Protein AF-A0A7G2M5P3-F1 (afdb_monomer_lite)

Foldseek 3Di:
DPDQAKDKAQEWEAEANHTDQFWAQKWKFKDQVPDTPDIFGWGDGGRIIMGGPVVLVVLVPDPRIKIWTWTWDWDQDPVRDIDIDIDIDTDDNCCRVFNHKYKYKYFLVDPVDVQWADAPDPPGRIDIKMQTPVGIRDGHTDD

Radius of gyration: 15.87 Å; chains: 1; bounding box: 40×32×47 Å

pLDDT: mean 92.51, std 8.77, range [40.5, 98.38]

Sequence (143 aa):
MAQENRKNFDFIVCVDGEIATSLTKPVIIVKQGMNVLKRIDINYYAGNLSLSSEDYNLILSEQEITLFLQFDYYQYSSKGKQEIYNYEIEIGKNWFEQIFVILKIYNLDKKKYKKRLAPLSKDKKYTFDLETSEGQMIRVRKR

Structure (mmCIF, N/CA/C/O backbone):
data_AF-A0A7G2M5P3-F1
#
_entry.id   AF-A0A7G2M5P3-F1
#
loop_
_atom_site.group_PDB
_atom_site.id
_atom_site.type_symbol
_atom_site.label_atom_id
_atom_site.label_alt_id
_atom_site.label_comp_id
_atom_site.label_asym_id
_atom_site.label_entity_id
_atom_site.label_seq_id
_atom_site.pdbx_PDB_ins_code
_atom_site.Cartn_x
_atom_site.Cartn_y
_atom_site.Cartn_z
_atom_site.occupancy
_atom_site.B_iso_or_equiv
_atom_site.auth_seq_id
_atom_site.auth_comp_id
_atom_site.auth_asym_id
_atom_site.auth_atom_id
_atom_site.pdbx_PDB_model_num
ATOM 1 N N . MET A 1 1 ? 8.945 14.958 26.166 1.00 40.50 1 MET A N 1
ATOM 2 C CA . MET A 1 1 ? 8.802 14.588 24.743 1.00 40.50 1 MET A CA 1
ATOM 3 C C . MET A 1 1 ? 7.594 13.676 24.663 1.00 40.50 1 MET A C 1
ATOM 5 O O . MET A 1 1 ? 7.624 12.630 25.295 1.00 40.50 1 MET A O 1
ATOM 9 N N . ALA A 1 2 ? 6.498 14.116 24.042 1.00 47.09 2 ALA A N 1
ATOM 10 C CA . ALA A 1 2 ? 5.329 13.259 23.876 1.00 47.09 2 ALA A CA 1
ATOM 11 C C . ALA A 1 2 ? 5.714 12.137 22.906 1.00 47.09 2 ALA A C 1
ATOM 13 O O . ALA A 1 2 ? 6.119 12.409 21.780 1.00 47.09 2 ALA A O 1
ATOM 14 N N . GLN A 1 3 ? 5.678 10.891 23.369 1.00 52.44 3 GLN A N 1
ATOM 15 C CA . GLN A 1 3 ? 5.836 9.739 22.496 1.00 52.44 3 GLN A CA 1
ATOM 16 C C . GLN A 1 3 ? 4.594 9.701 21.604 1.00 52.44 3 GLN A C 1
ATOM 18 O O . GLN A 1 3 ? 3.500 9.424 22.092 1.00 52.44 3 GLN A O 1
ATOM 23 N N . GLU A 1 4 ? 4.737 10.057 20.325 1.00 66.19 4 GLU A N 1
ATOM 24 C CA . GLU A 1 4 ? 3.660 9.877 19.354 1.00 66.19 4 GLU A CA 1
ATOM 25 C C . GLU A 1 4 ? 3.258 8.403 19.366 1.00 66.19 4 GLU A C 1
ATOM 27 O O . GLU A 1 4 ? 4.038 7.518 19.009 1.00 66.19 4 GLU A O 1
ATOM 32 N N . ASN A 1 5 ? 2.046 8.129 19.838 1.00 88.44 5 ASN A N 1
ATOM 33 C CA . ASN A 1 5 ? 1.526 6.778 19.916 1.00 88.44 5 ASN A CA 1
ATOM 34 C C . ASN A 1 5 ? 1.224 6.304 18.487 1.00 88.44 5 ASN A C 1
ATOM 36 O O . ASN A 1 5 ? 0.209 6.697 17.906 1.00 88.44 5 ASN A O 1
ATOM 40 N N . ARG A 1 6 ? 2.116 5.508 17.890 1.00 93.38 6 ARG A N 1
ATOM 41 C CA . ARG A 1 6 ? 1.963 4.975 16.527 1.00 93.38 6 ARG A CA 1
ATOM 42 C C . ARG A 1 6 ? 1.407 3.555 16.544 1.00 93.38 6 ARG A C 1
ATOM 44 O O . ARG A 1 6 ? 1.753 2.748 17.405 1.00 93.38 6 ARG A O 1
ATOM 51 N N . LYS A 1 7 ? 0.584 3.239 15.548 1.00 96.50 7 LYS A N 1
ATOM 52 C CA . LYS A 1 7 ? 0.147 1.877 15.232 1.00 96.50 7 LYS A CA 1
ATOM 53 C C . LYS A 1 7 ? 1.038 1.302 14.145 1.00 96.50 7 LYS A C 1
ATOM 55 O O . LYS A 1 7 ? 1.352 2.003 13.189 1.00 96.50 7 LYS A O 1
ATOM 60 N N . ASN A 1 8 ? 1.447 0.052 14.329 1.00 97.19 8 ASN A N 1
ATOM 61 C CA . ASN A 1 8 ? 2.350 -0.674 13.446 1.00 97.19 8 ASN A CA 1
ATOM 62 C C . ASN A 1 8 ? 1.609 -1.858 12.833 1.00 97.19 8 ASN A C 1
ATOM 64 O O . ASN A 1 8 ? 0.852 -2.526 13.536 1.00 97.19 8 ASN A O 1
ATOM 68 N N . PHE A 1 9 ? 1.870 -2.110 11.558 1.00 97.81 9 PHE A N 1
ATOM 69 C CA . PHE A 1 9 ? 1.275 -3.190 10.785 1.00 97.81 9 PHE A CA 1
ATOM 70 C C . PHE A 1 9 ? 2.373 -3.906 10.009 1.00 97.81 9 PHE A C 1
ATOM 72 O O . PHE A 1 9 ? 3.200 -3.250 9.364 1.00 97.81 9 PHE A O 1
ATOM 79 N N . ASP A 1 10 ? 2.355 -5.236 10.043 1.00 98.19 10 ASP A N 1
ATOM 80 C CA . ASP A 1 10 ? 3.294 -6.058 9.287 1.00 98.19 10 ASP A CA 1
ATOM 81 C C . ASP A 1 10 ? 2.903 -6.015 7.809 1.00 98.19 10 ASP A C 1
ATOM 83 O O . ASP A 1 10 ? 1.990 -6.703 7.345 1.00 98.19 10 ASP A O 1
ATOM 87 N N . PHE A 1 11 ? 3.574 -5.135 7.070 1.00 98.25 11 PHE A N 1
ATOM 88 C CA . PHE A 1 11 ? 3.210 -4.795 5.702 1.00 98.25 11 PHE A CA 1
ATOM 89 C C . PHE A 1 11 ? 4.430 -4.843 4.789 1.00 98.25 11 PHE A C 1
ATOM 91 O O . PHE A 1 11 ? 5.441 -4.178 5.029 1.00 98.25 11 PHE A O 1
ATOM 98 N N . ILE A 1 12 ? 4.326 -5.598 3.701 1.00 98.25 12 ILE A N 1
ATOM 99 C CA . ILE A 1 12 ? 5.362 -5.699 2.674 1.00 98.25 12 ILE A CA 1
ATOM 100 C C . ILE A 1 12 ? 4.781 -5.244 1.342 1.00 98.25 12 ILE A C 1
ATOM 102 O O . ILE A 1 12 ? 3.770 -5.765 0.876 1.00 98.25 12 ILE A O 1
ATOM 106 N N . VAL A 1 13 ? 5.456 -4.303 0.689 1.00 98.38 13 VAL A N 1
ATOM 107 C CA . VAL A 1 13 ? 5.195 -3.948 -0.706 1.00 98.38 13 VAL A CA 1
ATOM 108 C C . VAL A 1 13 ? 6.254 -4.599 -1.582 1.00 98.38 13 VAL A C 1
ATOM 110 O O . VAL A 1 13 ? 7.449 -4.379 -1.399 1.00 98.38 13 VAL A O 1
ATOM 113 N N . CYS A 1 14 ? 5.813 -5.368 -2.571 1.00 97.69 14 CYS A N 1
ATOM 114 C CA . CYS A 1 14 ? 6.656 -5.919 -3.620 1.00 97.69 14 CYS A CA 1
ATOM 115 C C . CYS A 1 14 ? 6.298 -5.259 -4.951 1.00 97.69 14 CYS A C 1
ATOM 117 O O . CYS A 1 14 ? 5.142 -5.305 -5.361 1.00 97.69 14 CYS A O 1
ATOM 119 N N . VAL A 1 15 ? 7.274 -4.708 -5.669 1.00 96.69 15 VAL A N 1
ATOM 120 C CA . VAL A 1 15 ? 7.087 -4.159 -7.018 1.00 96.69 15 VAL A CA 1
ATOM 121 C C . VAL A 1 15 ? 7.872 -5.010 -8.004 1.00 96.69 15 VAL A C 1
ATOM 123 O O . VAL A 1 15 ? 9.082 -5.170 -7.896 1.00 96.69 15 VAL A O 1
ATOM 126 N N . ASP A 1 16 ? 7.178 -5.591 -8.981 1.00 94.44 16 ASP A N 1
ATOM 127 C CA . ASP A 1 16 ? 7.770 -6.395 -10.055 1.00 94.44 16 ASP A CA 1
ATOM 128 C C . ASP A 1 16 ? 8.631 -7.588 -9.597 1.00 94.44 16 ASP A C 1
ATOM 130 O O . ASP A 1 16 ? 9.498 -8.061 -10.344 1.00 94.44 16 ASP A O 1
ATOM 134 N N . GLY A 1 17 ? 8.323 -8.118 -8.410 1.00 93.25 17 GLY A N 1
ATOM 135 C CA . GLY A 1 17 ? 9.013 -9.244 -7.774 1.00 93.25 17 GLY A CA 1
ATOM 136 C C . GLY A 1 17 ? 10.094 -8.843 -6.767 1.00 93.25 17 GLY A C 1
ATOM 137 O O . GLY A 1 17 ? 10.658 -9.727 -6.132 1.00 93.25 17 GLY A O 1
ATOM 138 N N . GLU A 1 18 ? 10.360 -7.548 -6.596 1.00 94.38 18 GLU A N 1
ATOM 139 C CA . GLU A 1 18 ? 11.355 -7.026 -5.655 1.00 94.38 18 GLU A CA 1
ATOM 140 C C . GLU A 1 18 ? 10.666 -6.375 -4.453 1.00 94.38 18 GLU A C 1
ATOM 142 O O . GLU A 1 18 ? 9.684 -5.651 -4.618 1.00 94.38 18 GLU A O 1
ATOM 147 N N . ILE A 1 19 ? 11.174 -6.616 -3.242 1.00 96.69 19 ILE A N 1
ATOM 148 C CA . ILE A 1 19 ? 10.668 -5.966 -2.027 1.00 96.69 19 ILE A CA 1
ATOM 149 C C . ILE A 1 19 ? 11.069 -4.488 -2.061 1.00 96.69 19 ILE A C 1
ATOM 151 O O . ILE A 1 19 ? 12.252 -4.157 -2.145 1.00 96.69 19 ILE A O 1
ATOM 155 N N . ALA A 1 20 ? 10.086 -3.596 -1.963 1.00 96.00 20 ALA A N 1
ATOM 156 C CA . ALA A 1 20 ? 10.329 -2.177 -1.767 1.00 96.00 20 ALA A CA 1
ATOM 157 C C . ALA A 1 20 ? 10.811 -1.957 -0.327 1.00 96.00 20 ALA A C 1
ATOM 159 O O . ALA A 1 20 ? 10.061 -2.167 0.628 1.00 96.00 20 ALA A O 1
ATOM 160 N N . THR A 1 21 ? 12.071 -1.548 -0.174 1.00 94.75 21 THR A N 1
ATOM 161 C CA . THR A 1 21 ? 12.693 -1.282 1.133 1.00 94.75 21 THR A CA 1
ATOM 162 C C . THR A 1 21 ? 12.164 -0.007 1.781 1.00 94.75 21 THR A C 1
ATOM 164 O O . THR A 1 21 ? 12.055 0.052 3.003 1.00 94.75 21 THR A O 1
ATOM 167 N N . SER A 1 22 ? 11.790 0.981 0.968 1.00 95.00 22 SER A N 1
ATOM 168 C CA . SER A 1 22 ? 11.118 2.216 1.366 1.00 95.00 22 SER A CA 1
ATOM 169 C C . SER A 1 22 ? 10.136 2.664 0.280 1.00 95.00 22 SER A C 1
ATOM 171 O O . SER A 1 22 ? 10.214 2.222 -0.870 1.00 95.00 22 SER A O 1
ATOM 173 N N . LEU A 1 23 ? 9.210 3.550 0.647 1.00 95.62 23 LEU A N 1
ATOM 174 C CA . LEU A 1 23 ? 8.290 4.219 -0.273 1.00 95.62 23 LEU A CA 1
ATOM 175 C C . LEU A 1 23 ? 8.519 5.724 -0.183 1.00 95.62 23 LEU A C 1
ATOM 177 O O . LEU A 1 23 ? 8.777 6.244 0.902 1.00 95.62 23 LEU A O 1
ATOM 181 N N . THR A 1 24 ? 8.420 6.438 -1.305 1.00 96.31 24 THR A N 1
ATOM 182 C CA . THR A 1 24 ? 8.540 7.901 -1.285 1.00 96.31 24 THR A CA 1
ATOM 183 C C . THR A 1 24 ? 7.171 8.555 -1.193 1.00 96.31 24 THR A C 1
ATOM 185 O O . THR A 1 24 ? 6.260 8.194 -1.933 1.00 96.31 24 THR A O 1
ATOM 188 N N . LYS A 1 25 ? 7.047 9.528 -0.278 1.00 96.19 25 LYS A N 1
ATOM 189 C CA . LYS A 1 25 ? 5.802 10.255 0.024 1.00 96.19 25 LYS A CA 1
ATOM 190 C C . LYS A 1 25 ? 4.589 9.323 0.201 1.00 96.19 25 LYS A C 1
ATOM 192 O O . LYS A 1 25 ? 3.561 9.548 -0.441 1.00 96.19 25 LYS A O 1
ATOM 197 N N . PRO A 1 26 ? 4.706 8.247 1.000 1.00 97.88 26 PRO A N 1
ATOM 198 C CA . PRO A 1 26 ? 3.597 7.334 1.170 1.00 97.88 26 PRO A CA 1
ATOM 199 C C . PRO A 1 26 ? 2.496 8.000 2.003 1.00 97.88 26 PRO A C 1
ATOM 201 O O . PRO A 1 26 ? 2.753 8.582 3.056 1.00 97.88 26 PRO A O 1
ATOM 204 N N . VAL A 1 27 ? 1.263 7.910 1.519 1.00 98.38 27 VAL A N 1
ATOM 205 C CA . VAL A 1 27 ? 0.087 8.535 2.126 1.00 98.38 27 VAL A CA 1
ATOM 206 C C . VAL A 1 27 ? -1.118 7.613 1.988 1.00 98.38 27 VAL A C 1
ATOM 208 O O . VAL A 1 27 ? -1.288 6.945 0.966 1.00 98.38 27 VAL A O 1
ATOM 211 N N . ILE A 1 28 ? -1.980 7.588 3.000 1.00 98.38 28 ILE A N 1
ATOM 212 C CA . ILE A 1 28 ? -3.325 7.022 2.884 1.00 98.38 28 ILE A CA 1
ATOM 213 C C . ILE A 1 28 ? -4.303 8.171 2.646 1.00 98.38 28 ILE A C 1
ATOM 215 O O . ILE A 1 28 ? -4.428 9.081 3.467 1.00 98.38 28 ILE A O 1
ATOM 219 N N . ILE A 1 29 ? -5.009 8.142 1.519 1.00 98.25 29 ILE A N 1
ATOM 220 C CA . ILE A 1 29 ? -6.101 9.071 1.231 1.00 98.25 29 ILE A CA 1
ATOM 221 C C . ILE A 1 29 ? -7.400 8.452 1.727 1.00 98.25 29 ILE A C 1
ATOM 223 O O . ILE A 1 29 ? -7.805 7.393 1.249 1.00 98.25 29 ILE A O 1
ATOM 227 N N . VAL A 1 30 ? -8.071 9.152 2.636 1.00 97.88 30 VAL A N 1
ATOM 228 C CA . VAL A 1 30 ? -9.408 8.806 3.117 1.00 97.88 30 VAL A CA 1
ATOM 229 C C . VAL A 1 30 ? -10.430 9.602 2.319 1.00 97.88 30 VAL A C 1
ATOM 231 O O . VAL A 1 30 ? -10.396 10.837 2.313 1.00 97.88 30 VAL A O 1
ATOM 234 N N . LYS A 1 31 ? -11.335 8.905 1.633 1.00 97.44 31 LYS A N 1
ATOM 235 C CA . LYS A 1 31 ? -12.435 9.510 0.875 1.00 97.44 31 LYS A CA 1
ATOM 236 C C . LYS A 1 31 ? -13.783 9.076 1.427 1.00 97.44 31 LYS A C 1
ATOM 238 O O . LYS A 1 31 ? -13.915 7.952 1.893 1.00 97.44 31 LYS A O 1
ATOM 243 N N . GLN A 1 32 ? -14.777 9.944 1.291 1.00 94.94 32 GLN A N 1
ATOM 244 C CA . GLN A 1 32 ? -16.189 9.620 1.481 1.00 94.94 32 GLN A CA 1
ATOM 245 C C . GLN A 1 32 ? -16.937 10.087 0.231 1.00 94.94 32 GLN A C 1
ATOM 247 O O . GLN A 1 32 ? -17.011 11.284 -0.070 1.00 94.94 32 GLN A O 1
ATOM 252 N N . GLY A 1 33 ? -17.383 9.124 -0.577 1.00 92.31 33 GLY A N 1
ATOM 253 C CA . GLY A 1 33 ? -17.815 9.383 -1.949 1.00 92.31 33 GLY A CA 1
ATOM 254 C C . GLY A 1 33 ? -16.703 10.032 -2.786 1.00 92.31 33 GLY A C 1
ATOM 255 O O . GLY A 1 33 ? -15.598 9.503 -2.903 1.00 92.31 33 GLY A O 1
ATOM 256 N N . MET A 1 34 ? -16.989 11.196 -3.374 1.00 91.56 34 MET A N 1
ATOM 257 C CA . MET A 1 34 ? -16.027 11.945 -4.199 1.00 91.56 34 MET A CA 1
ATOM 258 C C . MET A 1 34 ? -15.119 12.886 -3.391 1.00 91.56 34 MET A C 1
ATOM 260 O O . MET A 1 34 ? -14.153 13.419 -3.939 1.00 91.56 34 MET A O 1
ATOM 264 N N . ASN A 1 35 ? -15.405 13.089 -2.103 1.00 94.75 35 ASN A N 1
ATOM 265 C CA . ASN A 1 35 ? -14.706 14.063 -1.273 1.00 94.75 35 ASN A CA 1
ATOM 266 C C . ASN A 1 35 ? -13.502 13.429 -0.576 1.00 94.75 35 ASN A C 1
ATOM 268 O O . ASN A 1 35 ? -13.598 12.337 -0.018 1.00 94.75 35 ASN A O 1
ATOM 272 N N . VAL A 1 36 ? -12.370 14.135 -0.576 1.00 96.56 36 VAL A N 1
ATOM 273 C CA . VAL A 1 36 ? -11.204 13.770 0.238 1.00 96.56 36 VAL A CA 1
ATOM 274 C C . VAL A 1 36 ? -11.416 14.324 1.640 1.00 96.56 36 VAL A C 1
ATOM 276 O O . VAL A 1 36 ? -11.421 15.539 1.819 1.00 96.56 36 VAL A O 1
ATOM 279 N N . LEU A 1 37 ? -11.574 13.435 2.619 1.00 95.50 37 LEU A N 1
ATOM 280 C CA . LEU A 1 37 ? -11.719 13.808 4.025 1.00 95.50 37 LEU A CA 1
ATOM 281 C C . LEU A 1 37 ? -10.365 14.132 4.652 1.00 95.50 37 LEU A C 1
ATOM 283 O O . LEU A 1 37 ? -10.212 15.141 5.337 1.00 95.50 37 LEU A O 1
ATOM 287 N N . LYS A 1 38 ? -9.371 13.268 4.418 1.00 96.94 38 LYS A N 1
ATOM 288 C CA . LYS A 1 38 ? -8.046 13.395 5.027 1.00 96.94 38 LYS A CA 1
ATOM 289 C C . LYS A 1 38 ? -6.968 12.755 4.162 1.00 96.94 38 LYS A C 1
ATOM 291 O O . LYS A 1 38 ? -7.217 11.808 3.414 1.00 96.94 38 LYS A O 1
ATOM 296 N N . ARG A 1 39 ? -5.752 13.276 4.295 1.00 98.00 39 ARG A N 1
ATOM 297 C CA . ARG A 1 39 ? -4.513 12.646 3.837 1.00 98.00 39 ARG A CA 1
ATOM 298 C C . ARG A 1 39 ? -3.689 12.314 5.072 1.00 98.00 39 ARG A C 1
ATOM 300 O O . ARG A 1 39 ? -3.415 13.209 5.864 1.00 98.00 39 ARG A O 1
ATOM 307 N N . ILE A 1 40 ? -3.376 11.039 5.247 1.00 97.81 40 ILE A N 1
ATOM 308 C CA . ILE A 1 40 ? -2.660 10.516 6.409 1.00 97.81 40 ILE A CA 1
ATOM 309 C C . ILE A 1 40 ? -1.251 10.166 5.956 1.00 97.81 40 ILE A C 1
ATOM 311 O O . ILE A 1 40 ? -1.073 9.221 5.183 1.00 97.81 40 ILE A O 1
ATOM 315 N N . ASP A 1 41 ? -0.267 10.925 6.426 1.00 96.25 41 ASP A N 1
ATOM 316 C CA . ASP A 1 41 ? 1.135 10.595 6.202 1.00 96.25 41 ASP A CA 1
ATOM 317 C C . ASP A 1 41 ? 1.478 9.313 6.963 1.00 96.25 41 ASP A C 1
ATOM 319 O O . ASP A 1 41 ? 1.222 9.181 8.166 1.00 96.25 41 ASP A O 1
ATOM 323 N N . ILE A 1 42 ? 2.056 8.349 6.253 1.00 96.88 42 ILE A N 1
ATOM 324 C CA . ILE A 1 42 ? 2.465 7.075 6.840 1.00 96.88 42 ILE A CA 1
ATOM 325 C C . ILE A 1 42 ? 3.980 6.940 6.804 1.00 96.88 42 ILE A C 1
ATOM 327 O O . ILE A 1 42 ? 4.660 7.501 5.950 1.00 96.88 42 ILE A O 1
ATOM 331 N N . ASN A 1 43 ? 4.511 6.148 7.725 1.00 97.25 43 ASN A N 1
ATOM 332 C CA . ASN A 1 43 ? 5.889 5.691 7.649 1.00 97.25 43 ASN A CA 1
ATOM 333 C C . ASN A 1 43 ? 5.890 4.275 7.094 1.00 97.25 43 ASN A C 1
ATOM 335 O O . ASN A 1 43 ? 5.036 3.462 7.454 1.00 97.25 43 ASN A O 1
ATOM 339 N N . TYR A 1 44 ? 6.861 3.983 6.237 1.00 97.88 44 TYR A N 1
ATOM 340 C CA . TYR A 1 44 ? 7.045 2.646 5.705 1.00 97.88 44 TYR A CA 1
ATOM 341 C C . TYR A 1 44 ? 8.525 2.289 5.603 1.00 97.88 44 TYR A C 1
ATOM 343 O O . TYR A 1 44 ? 9.333 3.057 5.073 1.00 97.88 44 TYR A O 1
ATOM 351 N N . TYR A 1 45 ? 8.834 1.071 6.027 1.00 96.69 45 TYR A N 1
ATOM 352 C CA . TYR A 1 45 ? 10.001 0.307 5.609 1.00 96.69 45 TYR A CA 1
ATOM 353 C C . TYR A 1 45 ? 9.570 -1.144 5.383 1.00 96.69 45 TYR A C 1
ATOM 355 O O . TYR A 1 45 ? 8.503 -1.551 5.834 1.00 96.69 45 TYR A O 1
ATOM 363 N N . ALA A 1 46 ? 10.364 -1.938 4.667 1.00 96.94 46 ALA A N 1
ATOM 364 C CA . ALA A 1 46 ? 9.996 -3.330 4.399 1.00 96.94 46 ALA A CA 1
ATOM 365 C C . ALA A 1 46 ? 9.653 -4.092 5.695 1.00 96.94 46 ALA A C 1
ATOM 367 O O . ALA A 1 46 ? 10.500 -4.233 6.578 1.00 96.94 46 ALA A O 1
ATOM 368 N N . GLY A 1 47 ? 8.413 -4.582 5.783 1.00 97.50 47 GLY A N 1
ATOM 369 C CA . GLY A 1 47 ? 7.887 -5.299 6.945 1.00 97.50 47 GLY A CA 1
ATOM 370 C C . GLY A 1 47 ? 7.150 -4.422 7.959 1.00 97.50 47 GLY A C 1
ATOM 371 O O . GLY A 1 47 ? 6.598 -4.963 8.905 1.00 97.50 47 GLY A O 1
ATOM 372 N N . ASN A 1 48 ? 7.098 -3.100 7.783 1.00 97.94 48 ASN A N 1
ATOM 373 C CA . ASN A 1 48 ? 6.369 -2.207 8.678 1.00 97.94 48 ASN A CA 1
ATOM 374 C C . ASN A 1 48 ? 5.727 -1.047 7.919 1.00 97.94 48 ASN A C 1
ATOM 376 O O . ASN A 1 48 ? 6.401 -0.233 7.286 1.00 97.94 48 ASN A O 1
ATOM 380 N N . LEU A 1 49 ? 4.416 -0.924 8.075 1.00 98.00 49 LEU A N 1
ATOM 381 C CA . LEU A 1 49 ? 3.683 0.307 7.828 1.00 98.00 49 LEU A CA 1
ATOM 382 C C . LEU A 1 49 ? 3.225 0.848 9.178 1.00 98.00 49 LEU A C 1
ATOM 384 O O . LEU A 1 49 ? 2.692 0.100 9.995 1.00 98.00 49 LEU A O 1
ATOM 388 N N . SER A 1 50 ? 3.402 2.144 9.421 1.00 97.50 50 SER A N 1
ATOM 389 C CA . SER A 1 50 ? 2.894 2.762 10.642 1.00 97.50 50 SER A CA 1
ATOM 390 C C . SER A 1 50 ? 2.257 4.121 10.418 1.00 97.50 50 SER A C 1
ATOM 392 O O . SER A 1 50 ? 2.726 4.928 9.614 1.00 97.50 50 SER A O 1
ATOM 394 N N . LEU A 1 51 ? 1.219 4.405 11.200 1.00 97.06 51 LEU A N 1
ATOM 395 C CA . LEU A 1 51 ? 0.517 5.688 11.239 1.00 97.06 51 LEU A CA 1
ATOM 396 C C . LEU A 1 51 ? 0.185 6.085 12.681 1.00 97.06 51 LEU A C 1
ATOM 398 O O . LEU A 1 51 ? 0.376 5.292 13.608 1.00 97.06 51 LEU A O 1
ATOM 402 N N . SER A 1 52 ? -0.263 7.322 12.893 1.00 96.81 52 SER A N 1
ATOM 403 C CA . SER A 1 52 ? -0.644 7.781 14.231 1.00 96.81 52 SER A CA 1
ATOM 404 C C . SER A 1 52 ? -1.855 6.992 14.756 1.00 96.81 52 SER A C 1
ATOM 406 O O . SER A 1 52 ? -2.707 6.539 13.989 1.00 96.81 52 SER A O 1
ATOM 408 N N . SER A 1 53 ? -1.951 6.811 16.075 1.00 95.38 53 SER A N 1
ATOM 409 C CA . SER A 1 53 ? -3.125 6.156 16.674 1.00 95.38 53 SER A CA 1
ATOM 410 C C . SER A 1 53 ? -4.407 6.958 16.452 1.00 95.38 53 SER A C 1
ATOM 412 O O . SER A 1 53 ? -5.473 6.366 16.342 1.00 95.38 53 SER A O 1
ATOM 414 N N . GLU A 1 54 ? -4.308 8.286 16.367 1.00 95.25 54 GLU A N 1
ATOM 415 C CA . GLU A 1 54 ? -5.440 9.162 16.059 1.00 95.25 54 GLU A CA 1
ATOM 416 C C . GLU A 1 54 ? -5.982 8.887 14.653 1.00 95.25 54 GLU A C 1
ATOM 418 O O . GLU A 1 54 ? -7.175 8.638 14.486 1.00 95.25 54 GLU A O 1
ATOM 423 N N . ASP A 1 55 ? -5.097 8.839 13.656 1.00 96.44 55 ASP A N 1
ATOM 424 C CA . ASP A 1 55 ? -5.464 8.531 12.274 1.00 96.44 55 ASP A CA 1
ATOM 425 C C . ASP A 1 55 ? -6.018 7.114 12.128 1.00 96.44 55 ASP A C 1
ATOM 427 O O . ASP A 1 55 ? -6.973 6.891 11.386 1.00 96.44 55 ASP A O 1
ATOM 431 N N . TYR A 1 56 ? -5.454 6.157 12.867 1.00 95.81 56 TYR A N 1
ATOM 432 C CA . TYR A 1 56 ? -5.953 4.788 12.872 1.00 95.81 56 TYR A CA 1
ATOM 433 C C . TYR A 1 56 ? -7.371 4.715 13.439 1.00 95.81 56 TYR A C 1
ATOM 435 O O . TYR A 1 56 ? -8.253 4.106 12.835 1.00 95.81 56 TYR A O 1
ATOM 443 N N . ASN A 1 57 ? -7.612 5.382 14.568 1.00 94.62 57 ASN A N 1
ATOM 444 C CA . ASN A 1 57 ? -8.932 5.424 15.183 1.00 94.62 57 ASN A CA 1
ATOM 445 C C . ASN A 1 57 ? -9.957 6.108 14.269 1.00 94.62 57 ASN A C 1
ATOM 447 O O . ASN A 1 57 ? -11.075 5.609 14.167 1.00 94.62 57 ASN A O 1
ATOM 451 N N . LEU A 1 58 ? -9.568 7.175 13.560 1.00 94.00 58 LEU A N 1
ATOM 452 C CA . LEU A 1 58 ? -10.406 7.826 12.548 1.00 94.00 58 LEU A CA 1
ATOM 453 C C . LEU A 1 58 ? -10.785 6.850 11.428 1.00 94.00 58 LEU A C 1
ATOM 455 O O . LEU A 1 58 ? -11.957 6.731 11.079 1.00 94.00 58 LEU A O 1
ATOM 459 N N . ILE A 1 59 ? -9.816 6.103 10.888 1.00 94.94 59 ILE A N 1
ATOM 460 C CA . ILE A 1 59 ? -10.091 5.085 9.862 1.00 94.94 59 ILE A CA 1
ATOM 461 C C . ILE A 1 59 ? -11.107 4.057 10.375 1.00 94.94 59 ILE A C 1
ATOM 463 O O . ILE A 1 59 ? -12.002 3.658 9.629 1.00 94.94 59 ILE A O 1
ATOM 467 N N . LEU A 1 60 ? -10.994 3.617 11.629 1.00 92.31 60 LEU A N 1
ATOM 468 C CA . LEU A 1 60 ? -11.914 2.633 12.197 1.00 92.31 60 LEU A CA 1
ATOM 469 C C . LEU A 1 60 ? -13.318 3.203 12.433 1.00 92.31 60 LEU A C 1
ATOM 471 O O . LEU A 1 60 ? -14.291 2.528 12.093 1.00 92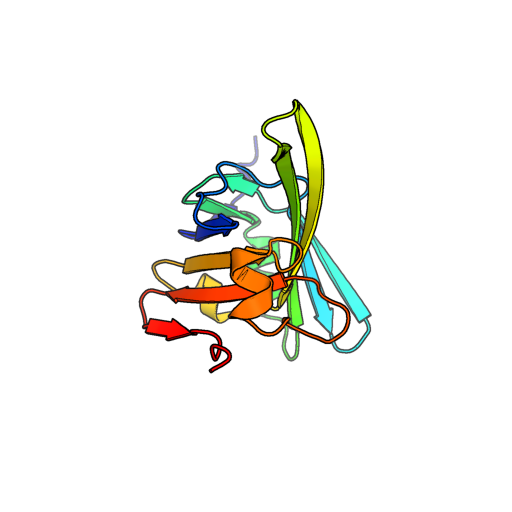.31 60 LEU A O 1
ATOM 475 N N . SER A 1 61 ? -13.433 4.425 12.959 1.00 91.88 61 SER A N 1
ATOM 476 C CA . SER A 1 61 ? -14.718 5.024 13.342 1.00 91.88 61 SER A CA 1
ATOM 477 C C . SER A 1 61 ? -15.574 5.464 12.158 1.00 91.88 61 SER A C 1
ATOM 479 O O . SER A 1 61 ? -16.798 5.377 12.228 1.00 91.88 61 SER A O 1
ATOM 481 N N . GLU A 1 62 ? -14.952 5.939 11.079 1.00 91.00 62 GLU A N 1
ATOM 482 C CA . GLU A 1 62 ? -15.678 6.521 9.948 1.00 91.00 62 GLU A CA 1
ATOM 483 C C . GLU A 1 62 ? -16.395 5.457 9.110 1.00 91.00 62 GLU A C 1
ATOM 485 O O . GLU A 1 62 ? -15.786 4.496 8.640 1.00 91.00 62 GLU A O 1
ATOM 490 N N . GLN A 1 63 ? -17.694 5.621 8.878 1.00 89.44 63 GLN A N 1
ATOM 491 C CA . GLN A 1 63 ? -18.467 4.715 8.026 1.00 89.44 63 GLN A CA 1
ATOM 492 C C . GLN A 1 63 ? -18.421 5.167 6.561 1.00 89.44 63 GLN A C 1
ATOM 494 O O . GLN A 1 63 ? -18.217 6.342 6.265 1.00 89.44 63 GLN A O 1
ATOM 499 N N . GLU A 1 64 ? -18.602 4.216 5.641 1.00 91.94 64 GLU A N 1
ATOM 500 C CA . GLU A 1 64 ? -18.703 4.491 4.195 1.00 91.94 64 GLU A CA 1
ATOM 501 C C . GLU A 1 64 ? -17.483 5.213 3.590 1.00 91.94 64 GLU A C 1
ATOM 503 O O . GLU A 1 64 ? -17.589 5.948 2.605 1.00 91.94 64 GLU A O 1
ATOM 508 N N . ILE A 1 65 ? -16.298 4.990 4.166 1.00 95.94 65 ILE A N 1
ATOM 509 C CA . ILE A 1 65 ? -15.044 5.508 3.620 1.00 95.94 65 ILE A CA 1
ATOM 510 C C . ILE A 1 65 ? -14.421 4.552 2.607 1.00 95.94 65 ILE A C 1
ATOM 512 O O . ILE A 1 65 ? -14.505 3.329 2.730 1.00 95.94 65 ILE A O 1
ATOM 516 N N . THR A 1 66 ? -13.696 5.127 1.656 1.00 97.31 66 THR A N 1
ATOM 517 C CA . THR A 1 66 ? -12.777 4.414 0.769 1.00 97.31 66 THR A CA 1
ATOM 518 C C . THR A 1 66 ? -11.357 4.879 1.060 1.00 97.31 66 THR A C 1
ATOM 520 O O . THR A 1 66 ? -11.100 6.079 1.188 1.00 97.31 66 THR A O 1
ATOM 523 N N . LEU A 1 67 ? -10.425 3.935 1.165 1.00 98.00 67 LEU A N 1
ATOM 524 C CA . LEU A 1 67 ? -9.028 4.209 1.483 1.00 98.00 67 LEU A CA 1
ATOM 525 C C . LEU A 1 67 ? -8.157 3.945 0.261 1.00 98.00 67 LEU A C 1
ATOM 527 O O . LEU A 1 67 ? -8.294 2.908 -0.381 1.00 98.00 67 LEU A O 1
ATOM 531 N N . PHE A 1 68 ? -7.219 4.844 -0.023 1.00 98.12 68 PHE A N 1
ATOM 532 C CA . PHE A 1 68 ? -6.229 4.652 -1.080 1.00 98.12 68 PHE A CA 1
ATOM 533 C C . PHE A 1 68 ? -4.821 4.793 -0.517 1.00 98.12 68 PHE A C 1
ATOM 535 O O . PHE A 1 68 ? -4.457 5.865 -0.040 1.00 98.12 68 PHE A O 1
ATOM 542 N N . LEU A 1 69 ? -4.016 3.737 -0.614 1.00 98.31 69 LEU A N 1
ATOM 543 C CA . LEU A 1 69 ? -2.576 3.813 -0.403 1.00 98.31 69 LEU A CA 1
ATOM 544 C C . LEU A 1 69 ? -1.932 4.409 -1.656 1.00 98.31 69 LEU A C 1
ATOM 546 O O . LEU A 1 69 ? -1.959 3.789 -2.722 1.00 98.31 69 LEU A O 1
ATOM 550 N N . GLN A 1 70 ? -1.343 5.591 -1.521 1.00 98.31 70 GLN A N 1
ATOM 551 C CA . GLN A 1 70 ? -0.623 6.274 -2.586 1.00 98.31 70 GLN A CA 1
ATOM 552 C C . GLN A 1 70 ? 0.853 6.429 -2.224 1.00 98.31 70 GLN A C 1
ATOM 554 O O . GLN A 1 70 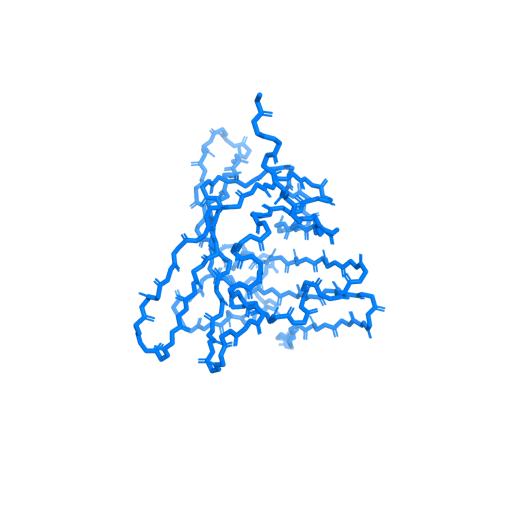? 1.184 6.773 -1.094 1.00 98.31 70 GLN A O 1
ATOM 559 N N . PHE A 1 71 ? 1.742 6.194 -3.188 1.00 98.12 71 PHE A N 1
ATOM 560 C CA . PHE A 1 71 ? 3.173 6.449 -3.032 1.00 98.12 71 PHE A CA 1
ATOM 561 C C . PHE A 1 71 ? 3.898 6.528 -4.377 1.00 98.12 71 PHE A C 1
ATOM 563 O O . PHE A 1 71 ? 3.425 6.026 -5.403 1.00 98.12 71 PHE A O 1
ATOM 570 N N . ASP A 1 72 ? 5.099 7.098 -4.328 1.00 96.25 72 ASP A N 1
ATOM 571 C CA . ASP A 1 72 ? 6.060 7.100 -5.421 1.00 96.25 72 ASP A CA 1
ATOM 572 C C . ASP A 1 72 ? 7.079 5.968 -5.224 1.00 96.25 72 ASP A C 1
ATOM 574 O O . ASP A 1 72 ? 7.614 5.756 -4.129 1.00 96.25 72 ASP A O 1
ATOM 578 N N . TYR A 1 73 ? 7.371 5.248 -6.306 1.00 94.69 73 TYR A N 1
ATOM 579 C CA . TYR A 1 73 ? 8.383 4.200 -6.353 1.00 94.69 73 TYR A CA 1
ATOM 580 C C . TYR A 1 73 ? 9.436 4.531 -7.406 1.00 94.69 73 TYR A C 1
ATOM 582 O O . TYR A 1 73 ? 9.137 4.638 -8.600 1.00 94.69 73 TYR A O 1
ATOM 590 N N . TYR A 1 74 ? 10.679 4.677 -6.954 1.00 90.75 74 TYR A N 1
ATOM 591 C CA . TYR A 1 74 ? 11.819 4.913 -7.825 1.00 90.75 74 TYR A CA 1
ATOM 592 C C . TYR A 1 74 ? 12.455 3.597 -8.229 1.00 90.75 74 TYR A C 1
ATOM 594 O O . TYR A 1 74 ? 12.857 2.804 -7.380 1.00 90.75 74 TYR A O 1
ATOM 602 N N . GLN A 1 75 ? 12.610 3.406 -9.532 1.00 86.62 75 GLN A N 1
ATOM 603 C CA . GLN A 1 75 ? 13.352 2.281 -10.070 1.00 86.62 75 GLN A CA 1
ATOM 604 C C . GLN A 1 75 ? 14.490 2.782 -10.943 1.00 86.62 75 GLN A C 1
ATOM 606 O O . GLN A 1 75 ? 14.296 3.596 -11.846 1.00 86.62 75 GLN A O 1
ATOM 611 N N . TYR A 1 76 ? 15.686 2.263 -10.693 1.00 81.62 76 TYR A N 1
ATOM 612 C CA . TYR A 1 76 ? 16.821 2.495 -11.569 1.00 81.62 76 TYR A CA 1
ATOM 613 C C . TYR A 1 76 ? 16.805 1.461 -12.688 1.00 81.62 76 TYR A C 1
ATOM 615 O O . TYR A 1 76 ? 16.804 0.252 -12.454 1.00 81.62 76 TYR A O 1
ATOM 623 N N . SER A 1 77 ? 16.786 1.939 -13.927 1.00 76.38 77 SER A N 1
ATOM 624 C CA . SER A 1 77 ? 17.061 1.082 -15.075 1.00 76.38 77 SER A CA 1
ATOM 625 C C . SER A 1 77 ? 18.524 0.633 -15.059 1.00 76.38 77 SER A C 1
ATOM 627 O O . SER A 1 77 ? 19.398 1.320 -14.529 1.00 76.38 77 SER A O 1
ATOM 629 N N . SER A 1 78 ? 18.825 -0.469 -15.747 1.00 72.50 78 SER A N 1
ATOM 630 C CA . SER A 1 78 ? 20.205 -0.936 -15.955 1.00 72.50 78 SER A CA 1
ATOM 631 C C . SER A 1 78 ? 21.109 0.085 -16.662 1.00 72.50 78 SER A C 1
ATOM 633 O O . SER A 1 78 ? 22.324 -0.068 -16.660 1.00 72.50 78 SER A O 1
ATOM 635 N N . LYS A 1 79 ? 20.528 1.134 -17.259 1.00 77.00 79 LYS A N 1
ATOM 636 C CA . LYS A 1 79 ? 21.236 2.242 -17.914 1.00 77.00 79 LYS A CA 1
ATOM 637 C C . LYS A 1 79 ? 21.398 3.474 -17.011 1.00 77.00 79 LYS A C 1
ATOM 639 O O . LYS A 1 79 ? 21.703 4.549 -17.512 1.00 77.00 79 LYS A O 1
ATOM 644 N N . GLY A 1 80 ? 21.123 3.354 -15.710 1.00 78.94 80 GLY A N 1
ATOM 645 C CA . GLY A 1 80 ? 21.264 4.440 -14.732 1.00 78.94 80 GLY A CA 1
ATOM 646 C C . GLY A 1 80 ? 20.163 5.504 -14.782 1.00 78.94 80 GLY A C 1
ATOM 647 O O . GLY A 1 80 ? 20.138 6.397 -13.940 1.00 78.94 80 GLY A O 1
ATOM 648 N N . LYS A 1 81 ? 19.215 5.414 -15.723 1.00 84.25 81 LYS A N 1
ATOM 649 C CA . LYS A 1 81 ? 18.045 6.298 -15.741 1.00 84.25 81 LYS A CA 1
ATOM 650 C C . LYS A 1 81 ? 17.099 5.910 -14.608 1.00 84.25 81 LYS A C 1
ATOM 652 O O . LYS A 1 81 ? 16.690 4.750 -14.540 1.00 84.25 81 LYS A O 1
ATOM 657 N N . GLN A 1 82 ? 16.756 6.883 -13.772 1.00 86.44 82 GLN A N 1
ATOM 658 C CA . GLN A 1 82 ? 15.743 6.758 -12.733 1.00 86.44 82 GLN A CA 1
ATOM 659 C C . GLN A 1 82 ? 14.356 6.961 -13.346 1.00 86.44 82 GLN A C 1
ATOM 661 O O . GLN A 1 82 ? 14.104 7.944 -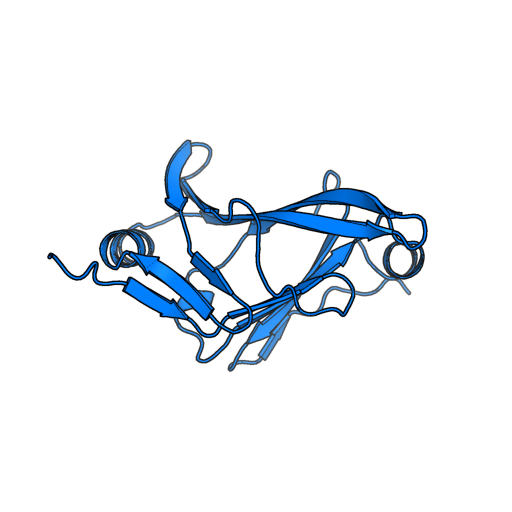14.046 1.00 86.44 82 GLN A O 1
ATOM 666 N N . GLU A 1 83 ? 13.465 6.015 -13.096 1.00 89.31 83 GLU A N 1
ATOM 667 C CA . GLU A 1 83 ? 12.056 6.082 -13.465 1.00 89.31 83 GLU A CA 1
ATOM 668 C C . GLU A 1 83 ? 11.221 6.210 -12.192 1.00 89.31 83 GLU A C 1
ATOM 670 O O . GLU A 1 83 ? 11.551 5.616 -11.164 1.00 89.31 83 GLU A O 1
ATOM 675 N N . ILE A 1 84 ? 10.161 7.016 -12.263 1.00 91.56 84 ILE A N 1
ATOM 676 C CA . ILE A 1 84 ? 9.233 7.245 -11.156 1.00 91.56 84 ILE A CA 1
ATOM 677 C C . ILE A 1 84 ? 7.902 6.615 -11.535 1.00 91.56 84 ILE A C 1
ATOM 679 O O . ILE A 1 84 ? 7.337 6.940 -12.581 1.00 91.56 84 ILE A O 1
ATOM 683 N N . TYR A 1 85 ? 7.409 5.731 -10.676 1.00 93.69 85 TYR A N 1
ATOM 684 C CA . TYR A 1 85 ? 6.102 5.108 -10.811 1.00 93.69 85 TYR A CA 1
ATOM 685 C C . TYR A 1 85 ? 5.211 5.553 -9.657 1.00 93.69 85 TYR A C 1
ATOM 687 O O . TYR A 1 85 ? 5.577 5.384 -8.496 1.00 93.69 85 TYR A O 1
ATOM 695 N N . ASN A 1 86 ? 4.045 6.115 -9.975 1.00 95.56 86 ASN A N 1
ATOM 696 C CA . ASN A 1 86 ? 3.061 6.527 -8.978 1.00 95.56 86 ASN A CA 1
ATOM 697 C C . ASN A 1 86 ? 1.999 5.432 -8.844 1.00 95.56 86 ASN A C 1
ATOM 699 O O . ASN A 1 86 ? 1.278 5.128 -9.804 1.00 95.56 86 ASN A O 1
ATOM 703 N N . TYR A 1 87 ? 1.893 4.850 -7.655 1.00 97.25 87 TYR A N 1
ATOM 704 C CA . TYR A 1 87 ? 0.887 3.843 -7.342 1.00 97.25 87 TYR A CA 1
ATOM 705 C C . TYR A 1 87 ? -0.197 4.447 -6.455 1.00 97.25 87 TYR A C 1
ATOM 707 O O . TYR A 1 87 ? 0.084 5.270 -5.592 1.00 97.25 87 TYR A O 1
ATOM 715 N N . GLU A 1 88 ? -1.441 4.049 -6.703 1.00 97.25 88 GLU A N 1
ATOM 716 C CA . GLU A 1 88 ? -2.630 4.417 -5.939 1.00 97.25 88 GLU A CA 1
ATOM 717 C C . GLU A 1 88 ? -3.527 3.181 -5.902 1.00 97.25 88 GLU A C 1
ATOM 719 O O . GLU A 1 88 ? -4.102 2.775 -6.915 1.00 97.25 88 GLU A O 1
ATOM 724 N N . ILE A 1 89 ? -3.578 2.532 -4.749 1.00 96.81 89 ILE A N 1
ATOM 725 C CA . ILE A 1 89 ? -4.234 1.240 -4.583 1.00 96.81 89 ILE A CA 1
ATOM 726 C C . ILE A 1 89 ? -5.320 1.405 -3.539 1.00 96.81 89 ILE A C 1
ATOM 728 O O . ILE A 1 89 ? -5.050 1.850 -2.429 1.00 96.81 89 ILE A O 1
ATOM 732 N N . GLU A 1 90 ? -6.545 1.052 -3.909 1.00 96.12 90 GLU A N 1
ATOM 733 C CA . GLU A 1 90 ? -7.639 0.962 -2.952 1.00 96.12 90 GLU A CA 1
ATOM 734 C C . GLU A 1 90 ? -7.334 -0.151 -1.942 1.00 96.12 90 GLU A C 1
ATOM 736 O O . GLU A 1 90 ? -7.046 -1.286 -2.336 1.00 96.12 90 GLU A O 1
ATOM 741 N N . ILE A 1 91 ? -7.356 0.187 -0.654 1.00 95.56 91 ILE A N 1
ATOM 742 C CA . ILE A 1 91 ? -7.087 -0.739 0.450 1.00 95.56 91 ILE A CA 1
ATOM 743 C C . ILE A 1 91 ? -8.337 -0.898 1.314 1.00 95.56 91 ILE A C 1
ATOM 745 O O . ILE A 1 91 ? -9.123 0.035 1.478 1.00 95.56 91 ILE A O 1
ATOM 749 N N . GLY A 1 92 ? -8.519 -2.085 1.887 1.00 93.25 92 GLY A N 1
ATOM 750 C CA . GLY A 1 92 ? -9.609 -2.341 2.825 1.00 93.25 92 GLY A CA 1
ATOM 751 C C . GLY A 1 92 ? -9.193 -2.044 4.262 1.00 93.25 92 GLY A C 1
ATOM 752 O O . GLY A 1 92 ? -8.032 -2.233 4.622 1.00 93.25 92 GLY A O 1
ATOM 753 N N . LYS A 1 93 ? -10.145 -1.638 5.115 1.00 94.06 93 LYS A N 1
ATOM 754 C CA . LYS A 1 93 ? -9.896 -1.510 6.566 1.00 94.06 93 LYS A CA 1
ATOM 755 C C . LYS A 1 93 ? -9.375 -2.814 7.170 1.00 94.06 93 LYS A C 1
ATOM 757 O O . LYS A 1 93 ? -8.465 -2.793 7.989 1.00 94.06 93 LYS A O 1
ATOM 762 N N . ASN A 1 94 ? -9.904 -3.938 6.689 1.00 92.88 94 ASN A N 1
ATOM 763 C CA . ASN A 1 94 ? -9.515 -5.274 7.116 1.00 92.88 94 ASN A CA 1
ATOM 764 C C . ASN A 1 94 ? -8.020 -5.561 6.913 1.00 92.88 94 ASN A C 1
ATOM 766 O O . ASN A 1 94 ? -7.499 -6.428 7.597 1.00 92.88 94 ASN A O 1
ATOM 770 N N . TRP A 1 95 ? -7.306 -4.843 6.034 1.00 95.25 95 TRP A N 1
ATOM 771 C CA . TRP A 1 95 ? -5.855 -5.012 5.860 1.00 95.25 95 TRP A CA 1
ATOM 772 C C . TRP A 1 95 ? -5.077 -4.627 7.126 1.00 95.25 95 TRP A C 1
ATOM 774 O O . TRP A 1 95 ? -4.007 -5.175 7.363 1.00 95.25 95 TRP A O 1
ATOM 784 N N . PHE A 1 96 ? -5.615 -3.728 7.956 1.00 94.00 96 PHE A N 1
ATOM 785 C CA . PHE A 1 96 ? -5.017 -3.342 9.239 1.00 94.00 96 PHE A CA 1
ATOM 786 C C . PHE A 1 96 ? -5.321 -4.325 10.378 1.00 94.00 96 PHE A C 1
ATOM 788 O O . PHE A 1 96 ? -4.735 -4.217 11.452 1.00 94.00 96 PHE A O 1
ATOM 795 N N . GLU A 1 97 ? -6.233 -5.270 10.154 1.00 92.94 97 GLU A N 1
ATOM 796 C CA . GLU A 1 97 ? -6.625 -6.303 11.121 1.00 92.94 97 GLU A CA 1
ATOM 797 C C . GLU A 1 97 ? -5.905 -7.635 10.860 1.00 92.94 97 GLU A C 1
ATOM 799 O O . GLU A 1 97 ? -5.919 -8.527 11.706 1.00 92.94 97 GLU A O 1
ATOM 804 N N . GLN A 1 98 ? -5.261 -7.776 9.696 1.00 95.62 98 GLN A N 1
ATOM 805 C CA . GLN A 1 98 ? -4.494 -8.968 9.348 1.00 95.62 98 GLN A CA 1
ATOM 806 C C . GLN A 1 98 ? -3.203 -9.045 10.164 1.00 95.62 98 GLN A C 1
ATOM 808 O O . GLN A 1 98 ? -2.572 -8.028 10.451 1.00 95.62 98 GLN A O 1
ATOM 813 N N . ILE A 1 99 ? -2.759 -10.273 10.447 1.00 96.56 99 ILE A N 1
ATOM 814 C CA . ILE A 1 99 ? -1.455 -10.510 11.084 1.00 96.56 99 ILE A CA 1
ATOM 815 C C . ILE A 1 99 ? -0.333 -10.020 10.165 1.00 96.56 99 ILE A C 1
ATOM 817 O O . ILE A 1 99 ? 0.660 -9.496 10.647 1.00 96.56 99 ILE A O 1
ATOM 821 N N . PHE A 1 100 ? -0.501 -10.173 8.848 1.00 97.56 100 PHE A N 1
ATOM 822 C CA . PHE A 1 100 ? 0.397 -9.607 7.850 1.00 97.56 100 PHE A CA 1
ATOM 823 C C . PHE A 1 100 ? -0.338 -9.287 6.547 1.00 97.56 100 PHE A C 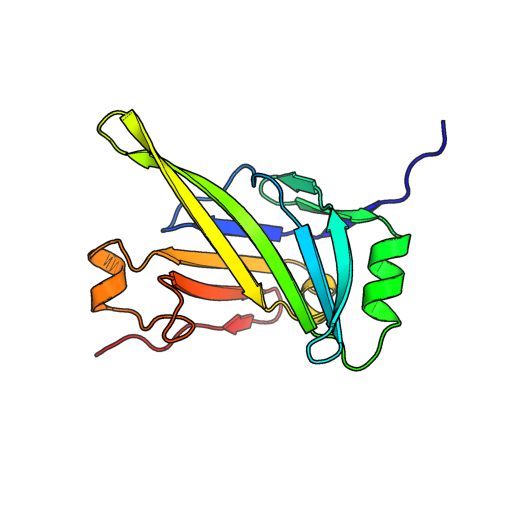1
ATOM 825 O O . PHE A 1 100 ? -1.354 -9.908 6.215 1.00 97.56 100 PHE A O 1
ATOM 832 N N . VAL A 1 101 ? 0.235 -8.367 5.770 1.00 98.19 101 VAL A N 1
ATOM 833 C CA . VAL A 1 101 ? -0.187 -8.048 4.403 1.00 98.19 101 VAL A CA 1
ATOM 834 C C . VAL A 1 101 ? 1.022 -7.969 3.475 1.00 98.19 101 VAL A C 1
ATOM 836 O O . VAL A 1 101 ? 1.996 -7.267 3.742 1.00 98.19 101 VAL A O 1
ATOM 839 N N . ILE A 1 102 ? 0.939 -8.651 2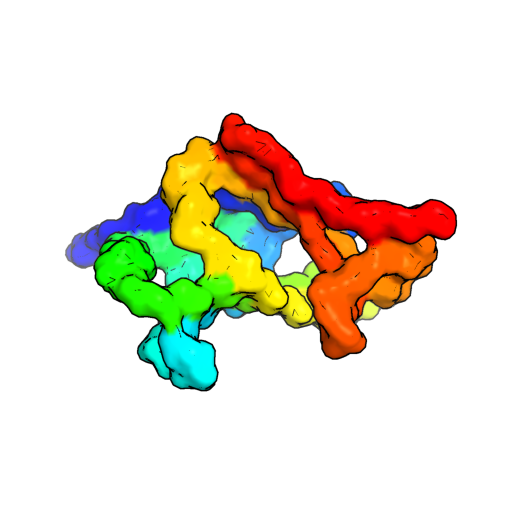.335 1.00 98.25 102 ILE A N 1
ATOM 840 C CA . ILE A 1 102 ? 1.913 -8.573 1.248 1.00 98.25 102 ILE A CA 1
ATOM 841 C C . ILE A 1 102 ? 1.199 -8.081 -0.011 1.00 98.25 102 ILE A C 1
ATOM 843 O O . ILE A 1 102 ? 0.401 -8.789 -0.629 1.00 98.25 102 ILE A O 1
ATOM 847 N N . LEU A 1 103 ? 1.524 -6.859 -0.417 1.00 98.25 103 LEU A N 1
ATOM 848 C CA . LEU A 1 103 ? 1.004 -6.212 -1.612 1.00 98.25 103 LEU A CA 1
ATOM 849 C C . LEU A 1 103 ? 1.973 -6.412 -2.781 1.00 98.25 103 LEU A C 1
ATOM 851 O O . LEU A 1 103 ? 3.057 -5.831 -2.803 1.00 98.25 103 LEU A O 1
ATOM 855 N N . LYS A 1 104 ? 1.586 -7.215 -3.776 1.00 98.06 104 LYS A N 1
ATOM 856 C CA . LYS A 1 104 ? 2.430 -7.550 -4.936 1.00 98.06 104 LYS A CA 1
ATOM 857 C C . LYS A 1 104 ? 1.970 -6.780 -6.166 1.00 98.06 104 LYS A C 1
ATOM 859 O O . LYS A 1 104 ? 1.000 -7.157 -6.816 1.00 98.06 104 LYS A O 1
ATOM 864 N N . ILE A 1 105 ? 2.682 -5.716 -6.505 1.00 97.69 105 ILE A N 1
ATOM 865 C CA . ILE A 1 105 ? 2.377 -4.803 -7.605 1.00 97.69 105 ILE A CA 1
ATOM 866 C C . ILE A 1 105 ? 3.130 -5.226 -8.867 1.00 97.69 105 ILE A C 1
ATOM 868 O O . ILE A 1 105 ? 4.323 -5.533 -8.835 1.00 97.69 105 ILE A O 1
ATOM 872 N N . TYR A 1 106 ? 2.430 -5.201 -9.999 1.00 96.56 106 TYR A N 1
ATOM 873 C CA . TYR A 1 106 ? 2.962 -5.538 -11.315 1.00 96.56 106 TYR A CA 1
ATOM 874 C C . TYR A 1 106 ? 2.798 -4.369 -12.279 1.00 96.56 106 TYR A C 1
ATOM 876 O O . TYR A 1 106 ? 1.677 -3.983 -12.623 1.00 96.56 106 TYR A O 1
ATOM 884 N N . ASN A 1 107 ? 3.915 -3.850 -12.771 1.00 94.56 107 ASN A N 1
ATOM 885 C CA . ASN A 1 107 ? 3.963 -2.754 -13.722 1.00 94.56 107 ASN A CA 1
ATOM 886 C C . ASN A 1 107 ? 3.737 -3.246 -15.163 1.00 94.56 107 ASN A C 1
ATOM 888 O O . ASN A 1 107 ? 4.534 -3.990 -15.737 1.00 94.56 107 ASN A O 1
ATOM 892 N N . LEU A 1 108 ? 2.656 -2.798 -15.792 1.00 93.62 108 LEU A N 1
ATOM 893 C CA . LEU A 1 108 ? 2.256 -3.201 -17.141 1.00 93.62 108 LEU A CA 1
ATOM 894 C C . LEU A 1 108 ? 2.948 -2.416 -18.259 1.00 93.62 108 LEU A C 1
ATOM 896 O O . LEU A 1 108 ? 2.757 -2.762 -19.428 1.00 93.62 108 LEU A O 1
ATOM 900 N N . ASP A 1 109 ? 3.800 -1.439 -17.947 1.00 90.69 109 ASP A N 1
ATOM 901 C CA . ASP A 1 109 ? 4.769 -0.927 -18.923 1.00 90.69 109 ASP A CA 1
ATOM 902 C C . ASP A 1 109 ? 5.846 -1.989 -19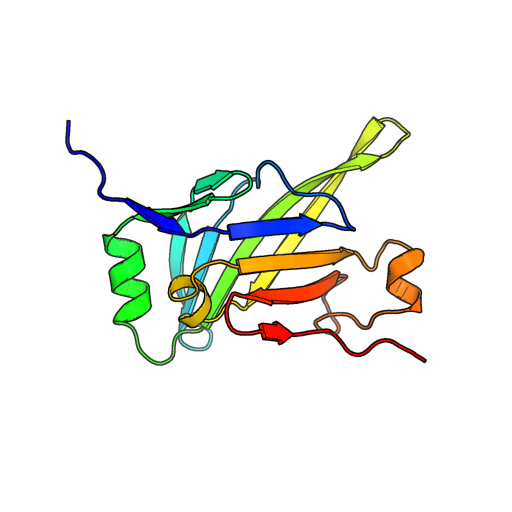.229 1.00 90.69 109 ASP A C 1
ATOM 904 O O . ASP A 1 109 ? 6.388 -2.049 -20.339 1.00 90.69 109 ASP A O 1
ATOM 908 N N . LYS A 1 110 ? 6.088 -2.934 -18.305 1.00 90.00 110 LYS A N 1
ATOM 909 C CA . LYS A 1 110 ? 6.988 -4.070 -18.541 1.00 90.00 110 LYS A CA 1
ATOM 910 C C . LYS A 1 110 ? 6.299 -5.158 -19.361 1.00 90.00 110 LYS A C 1
ATOM 912 O O . LYS A 1 110 ? 5.286 -5.745 -18.971 1.00 90.00 110 LYS A O 1
ATOM 917 N N . LYS A 1 111 ? 6.933 -5.531 -20.482 1.00 88.69 111 LYS A N 1
ATOM 918 C CA . LYS A 1 111 ? 6.436 -6.561 -21.420 1.00 88.69 111 LYS A CA 1
ATOM 919 C C . LYS A 1 111 ? 6.082 -7.892 -20.738 1.00 88.69 111 LYS A C 1
ATOM 921 O O . LYS A 1 111 ? 5.117 -8.527 -21.165 1.00 88.69 111 LYS A O 1
ATOM 926 N N . LYS A 1 112 ? 6.825 -8.302 -19.694 1.00 90.50 112 LYS A N 1
ATOM 927 C CA . LYS A 1 112 ? 6.567 -9.549 -18.943 1.00 90.50 112 LYS A CA 1
ATOM 928 C C . LYS A 1 112 ? 5.168 -9.587 -18.317 1.00 90.50 112 LYS A C 1
ATOM 930 O O . LYS A 1 112 ? 4.525 -10.633 -18.348 1.00 90.50 112 LYS A O 1
ATOM 935 N N . TYR A 1 113 ? 4.677 -8.452 -17.820 1.00 92.88 113 TYR A N 1
ATOM 936 C CA . TYR A 1 113 ? 3.379 -8.362 -17.155 1.00 92.88 113 TYR A CA 1
ATOM 937 C C . TYR A 1 113 ? 2.269 -7.968 -18.122 1.00 92.88 113 TYR A C 1
ATOM 939 O O . TYR A 1 113 ? 1.220 -8.606 -18.121 1.00 92.88 113 TYR A O 1
ATOM 947 N N . LYS A 1 114 ? 2.520 -7.025 -19.041 1.00 91.06 114 LYS A N 1
ATOM 948 C CA . LYS A 1 114 ? 1.527 -6.556 -20.028 1.00 91.06 114 LYS A CA 1
ATOM 949 C C . LYS A 1 114 ? 0.814 -7.682 -20.788 1.00 91.06 114 LYS A C 1
ATOM 951 O O . LYS A 1 114 ? -0.388 -7.599 -21.052 1.00 91.06 114 LYS A O 1
ATOM 956 N N . LYS A 1 115 ? 1.561 -8.734 -21.145 1.00 88.81 115 LYS A N 1
ATOM 957 C CA . LYS A 1 115 ? 1.049 -9.897 -21.888 1.00 88.81 115 LYS A CA 1
ATOM 958 C C . LYS A 1 115 ? 0.190 -10.834 -21.037 1.00 88.81 115 LYS A C 1
ATOM 960 O O . LYS A 1 115 ? -0.687 -11.487 -21.579 1.00 88.81 115 LYS A O 1
ATOM 965 N N . ARG A 1 116 ? 0.435 -10.897 -19.727 1.00 90.44 116 ARG A N 1
ATOM 966 C CA . ARG A 1 116 ? -0.160 -11.887 -18.811 1.00 90.44 116 ARG A CA 1
ATOM 967 C C . ARG A 1 116 ? -1.234 -11.302 -17.900 1.00 90.44 116 ARG A C 1
ATOM 969 O O . ARG A 1 116 ? -2.015 -12.050 -17.328 1.00 90.44 116 ARG A O 1
ATOM 976 N N . LEU A 1 117 ? -1.266 -9.981 -17.748 1.00 92.81 117 LEU A N 1
ATOM 977 C CA . LEU A 1 117 ? -2.076 -9.284 -16.758 1.00 92.81 117 LEU A CA 1
ATOM 978 C C . LEU A 1 117 ? -2.934 -8.195 -17.391 1.00 92.81 117 LEU A C 1
ATOM 980 O O . LEU A 1 117 ? -2.533 -7.547 -18.364 1.00 92.81 117 LEU A O 1
ATOM 984 N N . ALA A 1 118 ? -4.129 -8.010 -16.837 1.00 90.38 118 ALA A N 1
ATOM 985 C CA . ALA A 1 118 ? -4.986 -6.865 -17.115 1.00 90.38 118 ALA A CA 1
ATOM 986 C C . ALA A 1 118 ? -4.692 -5.728 -16.119 1.00 90.38 118 ALA A C 1
ATOM 988 O O . ALA A 1 118 ? -4.342 -6.015 -14.969 1.00 90.38 118 ALA A O 1
ATOM 989 N N . PRO A 1 119 ? -4.805 -4.458 -16.546 1.00 91.50 119 PRO A N 1
ATOM 990 C CA . PRO A 1 119 ? -4.653 -3.322 -15.645 1.00 91.50 119 PRO A CA 1
ATOM 991 C C . PRO A 1 119 ? -5.758 -3.287 -14.592 1.00 91.50 119 PRO A C 1
ATOM 993 O O . PRO A 1 119 ? -6.838 -3.838 -14.804 1.00 91.50 119 PRO A O 1
ATOM 996 N N . LEU A 1 120 ? -5.471 -2.629 -13.467 1.00 90.00 120 LEU A N 1
ATOM 997 C CA . LEU A 1 120 ? -6.427 -2.403 -12.383 1.00 90.00 120 LEU A CA 1
ATOM 998 C C . LEU A 1 120 ? -7.693 -1.688 -12.885 1.00 90.00 120 LEU A C 1
ATOM 1000 O O . LEU A 1 120 ? -8.804 -2.069 -12.532 1.00 90.00 120 LEU A O 1
ATOM 1004 N N . SER A 1 121 ? -7.509 -0.701 -13.758 1.00 88.56 121 SER A N 1
ATOM 1005 C CA . SER A 1 121 ? -8.555 0.028 -14.475 1.00 88.56 121 SER A CA 1
ATOM 1006 C C . SER A 1 121 ? -7.996 0.531 -15.811 1.00 88.56 121 SER A C 1
ATOM 1008 O O . SER A 1 121 ? -6.801 0.407 -16.080 1.00 88.56 121 SER A O 1
ATOM 1010 N N . LYS A 1 122 ? -8.844 1.084 -16.687 1.00 86.56 122 LYS A N 1
ATOM 1011 C CA . LYS A 1 122 ? -8.427 1.504 -18.042 1.00 86.56 122 LYS A CA 1
ATOM 1012 C C . LYS A 1 122 ? -7.317 2.566 -18.041 1.00 86.56 122 LYS A C 1
ATOM 1014 O O . LYS A 1 122 ? -6.551 2.635 -18.997 1.00 86.56 122 LYS A O 1
ATOM 1019 N N . ASP A 1 123 ? -7.245 3.372 -16.990 1.00 90.31 123 ASP A N 1
ATOM 1020 C CA . ASP A 1 123 ? -6.313 4.485 -16.801 1.00 90.31 123 ASP A CA 1
ATOM 1021 C C . ASP A 1 123 ? -5.021 4.095 -16.061 1.00 90.31 123 ASP A C 1
ATOM 1023 O O . ASP A 1 123 ? -4.027 4.818 -16.136 1.00 90.31 123 ASP A O 1
ATOM 1027 N N . LYS A 1 124 ? -4.987 2.942 -15.381 1.00 91.56 124 LYS A N 1
ATOM 1028 C CA . LYS A 1 124 ? -3.805 2.502 -14.631 1.00 91.56 124 LYS A CA 1
ATOM 1029 C C . LYS A 1 124 ? -2.925 1.587 -15.476 1.00 91.56 124 LYS A C 1
ATOM 1031 O O . LYS A 1 124 ? -3.386 0.691 -16.179 1.00 91.56 124 LYS A O 1
ATOM 1036 N N . LYS A 1 125 ? -1.612 1.760 -15.346 1.00 94.50 125 LYS A N 1
ATOM 1037 C CA . LYS A 1 125 ? -0.593 0.936 -16.019 1.00 94.50 125 LYS A CA 1
ATOM 1038 C C . LYS A 1 125 ? -0.003 -0.133 -15.108 1.00 94.50 125 LYS A C 1
ATOM 1040 O O . LYS A 1 125 ? 1.121 -0.574 -15.300 1.00 94.50 125 LYS A O 1
ATOM 1045 N N . TYR A 1 126 ? -0.755 -0.561 -14.109 1.00 95.94 126 TYR A N 1
ATOM 1046 C CA . TYR A 1 126 ? -0.342 -1.587 -13.165 1.00 95.94 126 TYR A CA 1
ATOM 1047 C C . TYR A 1 126 ? -1.547 -2.396 -12.706 1.00 95.94 126 TYR A C 1
ATOM 1049 O O . TYR A 1 126 ? -2.700 -2.047 -12.968 1.00 95.94 126 TYR A O 1
ATOM 1057 N N . THR A 1 127 ? -1.264 -3.496 -12.028 1.00 96.06 127 THR A N 1
ATOM 1058 C CA . THR A 1 127 ? -2.236 -4.279 -11.269 1.00 96.06 127 THR A CA 1
ATOM 1059 C C . THR A 1 127 ? -1.552 -4.831 -10.025 1.00 96.06 127 THR A C 1
ATOM 1061 O O . THR A 1 127 ? -0.344 -4.651 -9.867 1.00 96.06 127 THR A O 1
ATOM 1064 N N . PHE A 1 128 ? -2.293 -5.484 -9.139 1.00 96.94 128 PHE A N 1
ATOM 1065 C CA . PHE A 1 128 ? -1.719 -6.057 -7.927 1.00 96.94 128 PHE A CA 1
ATOM 1066 C C . PHE A 1 128 ? -2.418 -7.348 -7.519 1.00 96.94 128 PHE A C 1
ATOM 1068 O O . PHE A 1 128 ? -3.629 -7.479 -7.722 1.00 96.94 128 PHE A O 1
ATOM 1075 N N . ASP A 1 129 ? -1.647 -8.245 -6.913 1.00 97.00 129 ASP A N 1
ATOM 1076 C CA . ASP A 1 129 ? -2.141 -9.342 -6.086 1.00 97.00 129 ASP A CA 1
ATOM 1077 C C . ASP A 1 129 ? -1.980 -8.953 -4.604 1.00 97.00 129 ASP A C 1
ATOM 1079 O O . ASP A 1 129 ? -1.121 -8.136 -4.251 1.00 97.00 129 ASP A O 1
ATOM 1083 N N . LEU A 1 130 ? -2.800 -9.548 -3.744 1.00 97.06 130 LEU A N 1
ATOM 1084 C CA . LEU A 1 130 ? -2.746 -9.382 -2.294 1.00 97.06 130 LEU A CA 1
ATOM 1085 C C . LEU A 1 130 ? -2.580 -10.749 -1.641 1.00 97.06 130 LEU A C 1
ATOM 1087 O O . LEU A 1 130 ? -3.250 -11.703 -2.030 1.00 97.06 130 LEU A O 1
ATOM 1091 N N . GLU A 1 131 ? -1.734 -10.828 -0.630 1.00 97.50 131 GLU A N 1
ATOM 1092 C CA . GLU A 1 131 ? -1.627 -11.982 0.255 1.00 97.50 131 GLU A CA 1
ATOM 1093 C C . GLU A 1 131 ? -1.727 -11.492 1.698 1.00 97.50 131 GLU A C 1
ATOM 1095 O O . GLU A 1 131 ? -1.129 -10.479 2.057 1.00 97.50 131 GLU A O 1
ATOM 1100 N N . THR A 1 132 ? -2.524 -12.178 2.503 1.00 96.62 132 THR A N 1
ATOM 1101 C CA . THR A 1 132 ? -2.765 -11.868 3.910 1.00 96.62 132 THR A CA 1
ATOM 1102 C C . THR A 1 132 ? -2.716 -13.147 4.736 1.00 96.62 132 THR A C 1
ATOM 1104 O O . THR A 1 132 ? -2.651 -14.252 4.191 1.00 96.62 132 THR A O 1
ATOM 1107 N N . SER A 1 133 ? -2.796 -13.016 6.059 1.00 92.75 133 SER A N 1
ATOM 1108 C CA . SER A 1 133 ? -2.897 -14.170 6.959 1.00 92.75 133 SER A CA 1
ATOM 1109 C C . SER A 1 133 ? -4.108 -15.066 6.699 1.00 92.75 133 SER A C 1
ATOM 1111 O O . SER A 1 133 ? -4.077 -16.246 7.035 1.00 92.75 133 SER A O 1
ATOM 1113 N N . GLU A 1 134 ? -5.166 -14.525 6.098 1.00 93.12 134 GLU A N 1
ATOM 1114 C CA . GLU A 1 134 ? -6.422 -15.238 5.846 1.00 93.12 134 GLU A CA 1
ATOM 1115 C C . GLU A 1 134 ? -6.540 -15.784 4.417 1.00 93.12 134 GLU A C 1
ATOM 1117 O O . GLU A 1 134 ? -7.459 -16.549 4.118 1.00 93.12 134 GLU A O 1
ATOM 1122 N N . GLY A 1 135 ? -5.620 -15.428 3.516 1.00 93.00 135 GLY A N 1
ATOM 1123 C CA . GLY A 1 135 ? -5.621 -15.955 2.157 1.00 93.00 135 GLY A CA 1
ATOM 1124 C C . GLY A 1 135 ? -4.987 -15.026 1.134 1.00 93.00 135 GLY A C 1
ATOM 1125 O O . GLY A 1 135 ? -4.123 -14.209 1.435 1.00 93.00 135 GLY A O 1
ATOM 1126 N N . GLN A 1 136 ? -5.403 -15.175 -0.122 1.00 93.81 136 GLN A N 1
ATOM 1127 C CA . GLN A 1 136 ? -4.825 -14.430 -1.236 1.00 93.81 136 GLN A CA 1
ATOM 1128 C C . GLN A 1 136 ? -5.878 -13.995 -2.255 1.00 93.81 136 GLN A C 1
ATOM 1130 O O . GLN A 1 136 ? -6.783 -14.751 -2.613 1.00 93.81 136 GLN A O 1
ATOM 1135 N N . MET A 1 137 ? -5.703 -12.788 -2.784 1.00 92.69 137 MET A N 1
ATOM 1136 C CA . MET A 1 137 ? -6.404 -12.273 -3.952 1.00 92.69 137 MET A CA 1
ATOM 1137 C C . MET A 1 137 ? -5.428 -12.250 -5.126 1.00 92.69 137 MET A C 1
ATOM 1139 O O . MET A 1 137 ? -4.518 -11.424 -5.184 1.00 92.69 137 MET A O 1
ATOM 1143 N N . ILE A 1 138 ? -5.646 -13.137 -6.095 1.00 91.38 138 ILE A N 1
ATOM 1144 C CA . ILE A 1 138 ? -4.830 -13.216 -7.308 1.00 91.38 138 ILE A CA 1
ATOM 1145 C C . ILE A 1 138 ? -5.617 -12.651 -8.489 1.00 91.38 138 ILE A C 1
ATOM 1147 O O . ILE A 1 138 ? -6.759 -13.037 -8.743 1.00 91.38 138 ILE A O 1
ATOM 1151 N N . ARG A 1 139 ? -4.995 -11.760 -9.263 1.00 87.56 139 ARG A N 1
ATOM 1152 C CA . ARG A 1 139 ? -5.586 -11.226 -10.494 1.00 87.56 139 ARG A CA 1
ATOM 1153 C C . ARG A 1 139 ? -5.689 -12.300 -11.559 1.00 87.56 139 ARG A C 1
ATOM 1155 O O . ARG A 1 139 ? -4.715 -13.003 -11.841 1.00 87.56 139 ARG A O 1
ATOM 1162 N N . VAL A 1 140 ? -6.834 -12.321 -12.239 1.00 83.31 140 VAL A N 1
ATOM 1163 C CA . VAL A 1 140 ? -7.062 -13.164 -13.414 1.00 83.31 140 VAL A CA 1
ATOM 1164 C C . VAL A 1 140 ? -5.965 -12.909 -14.447 1.00 83.31 140 VAL A C 1
ATOM 1166 O O . VAL A 1 140 ? -5.701 -11.770 -14.847 1.00 83.31 140 VAL A O 1
ATOM 1169 N N . ARG A 1 141 ? -5.305 -13.990 -14.864 1.00 86.56 141 ARG A N 1
ATOM 1170 C CA . ARG A 1 141 ? -4.267 -13.948 -15.891 1.00 86.56 141 ARG A CA 1
ATOM 1171 C C . ARG A 1 141 ? -4.914 -14.064 -17.272 1.00 86.56 141 ARG A C 1
ATOM 1173 O O . ARG A 1 141 ? -5.870 -14.816 -17.454 1.00 86.56 141 ARG A O 1
ATOM 1180 N N . LYS A 1 142 ? -4.386 -13.324 -18.246 1.00 83.62 142 LYS A N 1
ATOM 1181 C CA . LYS A 1 142 ? -4.749 -13.481 -19.661 1.00 83.62 142 LYS A CA 1
ATOM 1182 C C . LYS A 1 142 ? -4.303 -14.874 -20.114 1.00 83.62 142 LYS A C 1
ATOM 1184 O O . LYS A 1 142 ? -3.164 -15.251 -19.837 1.00 83.62 142 LYS A O 1
ATOM 1189 N N . ARG A 1 143 ? -5.216 -15.617 -20.738 1.00 68.62 143 ARG A N 1
ATOM 1190 C CA . ARG A 1 143 ? -4.909 -16.887 -21.405 1.00 68.62 143 ARG A CA 1
ATOM 1191 C C . ARG A 1 143 ? -4.201 -16.624 -22.727 1.00 68.62 143 ARG A C 1
ATOM 1193 O O . ARG A 1 143 ? -4.533 -15.596 -23.359 1.00 68.62 143 ARG A O 1
#

Secondary structure (DSSP, 8-state):
-----EEEE-EEEEETTEE-SB-EEEEEEEEETTEEEEEEE-EEETTEEEEEHHHHHHHHH-SSEEEEEEEEEEEE-TTS-EEEEEEEEEE-GGGGTSS-EEEEEEETTSHHHHTTB--SSTT-SEEEEEEETTEEE-PPBP-